Protein AF-A0A7R9QUF7-F1 (afdb_monomer_lite)

Foldseek 3Di:
DKFKKFKQLDPVCPVVLCVVQCVLPNPVQAQFADQWDDDPNIIMGGRGGPVDDDPVSVVVSVVVCVVRVRPDIDMFDADNDADQADVSQVVRVVRGHTDDDHDPCVHCVVVVNNDDPVNVVVVVVVVVVVVD

Radius of gyration: 22.25 Å; chains: 1; bounding box: 54×21×69 Å

Structure (mmCIF, N/CA/C/O backbone):
data_AF-A0A7R9QUF7-F1
#
_entry.id   AF-A0A7R9QUF7-F1
#
loop_
_atom_site.group_PDB
_atom_site.id
_atom_site.type_symbol
_atom_site.label_atom_id
_atom_site.label_alt_id
_atom_site.label_comp_id
_atom_site.label_asym_id
_atom_site.label_entity_id
_atom_site.label_seq_id
_atom_site.pdbx_PDB_ins_code
_atom_site.Cartn_x
_atom_site.Cartn_y
_atom_site.Cartn_z
_atom_site.occupancy
_atom_site.B_iso_or_equiv
_atom_site.auth_seq_id
_atom_site.auth_comp_id
_atom_site.auth_asym_id
_atom_site.auth_atom_id
_atom_site.pdbx_PDB_model_num
ATOM 1 N N . MET A 1 1 ? -3.956 9.126 -5.351 1.00 90.69 1 MET A N 1
ATOM 2 C CA . MET A 1 1 ? -5.365 8.805 -5.034 1.00 90.69 1 MET A CA 1
ATOM 3 C C . MET A 1 1 ? -5.563 8.959 -3.544 1.00 90.69 1 MET A C 1
ATOM 5 O O . MET A 1 1 ? -4.579 8.845 -2.820 1.00 90.69 1 MET A O 1
ATOM 9 N N . GLU A 1 2 ? -6.785 9.212 -3.104 1.00 92.25 2 GLU A N 1
ATOM 10 C CA . GLU A 1 2 ? -7.102 9.398 -1.690 1.00 92.25 2 GLU A CA 1
ATOM 11 C C . GLU A 1 2 ? -7.609 8.099 -1.068 1.00 92.25 2 GLU A C 1
ATOM 13 O O . GLU A 1 2 ? -8.418 7.378 -1.655 1.00 92.25 2 GLU A O 1
ATOM 18 N N . VAL A 1 3 ? -7.109 7.792 0.123 1.00 91.62 3 VAL A N 1
ATOM 19 C CA . VAL A 1 3 ? -7.542 6.655 0.939 1.00 91.62 3 VAL A CA 1
ATOM 20 C C . VAL A 1 3 ? -7.713 7.108 2.377 1.00 91.62 3 VAL A C 1
ATOM 22 O O . VAL A 1 3 ? -7.075 8.066 2.814 1.00 91.62 3 VAL A O 1
ATOM 25 N N . LEU A 1 4 ? -8.547 6.401 3.123 1.00 90.62 4 LEU A N 1
ATOM 26 C CA . LEU A 1 4 ? -8.692 6.616 4.552 1.00 90.62 4 LEU A CA 1
ATOM 27 C C . LEU A 1 4 ? -7.647 5.785 5.293 1.00 90.62 4 LEU A C 1
ATOM 29 O O . LEU A 1 4 ? -7.489 4.587 5.030 1.00 90.62 4 LEU A O 1
ATOM 33 N N . THR A 1 5 ? -6.940 6.418 6.224 1.00 92.56 5 THR A N 1
ATOM 34 C CA . THR A 1 5 ? -5.966 5.768 7.101 1.00 92.56 5 THR A CA 1
ATOM 35 C C . THR A 1 5 ? -6.288 6.027 8.561 1.00 92.56 5 THR A C 1
ATOM 37 O O . THR A 1 5 ? -6.857 7.058 8.909 1.00 92.56 5 THR A O 1
ATOM 40 N N . ALA A 1 6 ? -5.915 5.078 9.409 1.00 92.00 6 ALA A N 1
ATOM 41 C CA . ALA A 1 6 ? -6.074 5.159 10.851 1.00 92.00 6 ALA A CA 1
ATOM 42 C C . ALA A 1 6 ? -4.751 4.870 11.555 1.00 92.00 6 ALA A C 1
ATOM 44 O O . ALA A 1 6 ? -3.943 4.081 11.059 1.00 92.00 6 ALA A O 1
ATOM 45 N N . THR A 1 7 ? -4.550 5.475 12.722 1.00 90.88 7 THR A N 1
ATOM 46 C CA . THR A 1 7 ? -3.382 5.207 13.565 1.00 90.88 7 THR A CA 1
ATOM 47 C C . THR A 1 7 ? -3.651 4.006 14.466 1.00 90.88 7 THR A C 1
ATOM 49 O O . THR A 1 7 ? -4.681 3.936 15.129 1.00 90.88 7 THR A O 1
ATOM 52 N N . ILE A 1 8 ? -2.704 3.074 14.520 1.00 89.25 8 ILE A N 1
ATOM 53 C CA . ILE A 1 8 ? -2.689 1.940 15.439 1.00 89.25 8 ILE A CA 1
ATOM 54 C C . ILE A 1 8 ? -1.722 2.276 16.578 1.00 89.25 8 ILE A C 1
ATOM 56 O O . ILE A 1 8 ? -0.511 2.368 16.366 1.00 89.25 8 ILE A O 1
ATOM 60 N N . ALA A 1 9 ? -2.259 2.448 17.787 1.00 83.62 9 ALA A N 1
ATOM 61 C CA . ALA A 1 9 ? -1.458 2.695 18.988 1.00 83.62 9 ALA A CA 1
ATOM 62 C C . ALA A 1 9 ? -0.779 1.417 19.513 1.00 83.62 9 ALA A C 1
ATOM 64 O O . ALA A 1 9 ? 0.354 1.455 19.987 1.00 83.62 9 ALA A O 1
ATOM 65 N N . ASP A 1 10 ? -1.465 0.277 19.410 1.00 86.19 10 ASP A N 1
ATOM 66 C CA . ASP A 1 10 ? -1.006 -1.005 19.941 1.00 86.19 10 ASP A CA 1
ATOM 67 C C . ASP A 1 10 ? -0.479 -1.920 18.826 1.00 86.19 10 ASP A C 1
ATOM 69 O O . ASP A 1 10 ? -1.238 -2.459 18.014 1.00 86.19 10 ASP A O 1
ATOM 73 N N . LYS A 1 11 ? 0.841 -2.136 18.816 1.00 87.25 11 LYS A N 1
ATOM 74 C CA . LYS A 1 11 ? 1.524 -2.998 17.841 1.00 87.25 11 LYS A CA 1
ATOM 75 C C . LYS A 1 11 ? 0.998 -4.438 17.850 1.00 87.25 11 LYS A C 1
ATOM 77 O O . LYS A 1 11 ? 1.025 -5.095 16.810 1.00 87.25 11 LYS A O 1
ATOM 82 N N . THR A 1 12 ? 0.524 -4.937 18.992 1.00 89.00 12 THR A N 1
ATOM 83 C CA . THR A 1 12 ? 0.050 -6.325 19.117 1.00 89.00 12 THR A CA 1
ATOM 84 C C . THR A 1 12 ? -1.222 -6.574 18.305 1.00 89.00 12 THR A C 1
ATOM 86 O O . THR A 1 12 ? -1.433 -7.680 17.811 1.00 89.00 12 THR A O 1
ATOM 89 N N . LYS A 1 13 ? -2.020 -5.525 18.070 1.00 89.25 13 LYS A N 1
ATOM 90 C CA . LYS A 1 13 ? -3.280 -5.597 17.321 1.00 89.25 13 LYS A CA 1
ATOM 91 C C . LYS A 1 13 ? -3.110 -5.497 15.809 1.00 89.25 13 LYS A C 1
ATOM 93 O O . LYS A 1 13 ? -4.068 -5.751 15.083 1.00 89.25 13 LYS A O 1
ATOM 98 N N . ILE A 1 14 ? -1.917 -5.154 15.310 1.00 91.19 14 ILE A N 1
ATOM 99 C CA . ILE A 1 14 ? -1.686 -4.927 13.873 1.00 91.19 14 ILE A CA 1
ATOM 100 C C . ILE A 1 14 ? -2.130 -6.134 13.047 1.00 91.19 14 ILE A C 1
ATOM 102 O O . ILE A 1 14 ? -2.855 -5.961 12.071 1.00 91.19 14 ILE A O 1
ATOM 106 N N . THR A 1 15 ? -1.730 -7.344 13.440 1.00 93.00 15 THR A N 1
ATOM 107 C CA . THR A 1 15 ? -2.068 -8.569 12.703 1.00 93.00 15 THR A CA 1
ATOM 108 C C . THR A 1 15 ? -3.579 -8.780 12.644 1.00 93.00 15 THR A C 1
ATOM 110 O O . THR A 1 15 ? -4.129 -8.930 11.559 1.00 93.00 15 THR A O 1
ATOM 113 N N . GLN A 1 16 ? -4.267 -8.681 13.787 1.00 92.88 16 GLN A N 1
ATOM 114 C CA . GLN A 1 16 ? -5.725 -8.813 13.865 1.00 92.88 16 GLN A CA 1
ATOM 115 C C . GLN A 1 16 ? -6.442 -7.779 12.984 1.00 92.88 16 GLN A C 1
ATOM 117 O O . GLN A 1 16 ? -7.381 -8.117 12.263 1.00 92.88 16 GLN A O 1
ATOM 122 N N . ILE A 1 17 ? -5.983 -6.524 13.021 1.00 91.81 17 ILE A N 1
ATOM 123 C CA . ILE A 1 17 ? -6.541 -5.430 12.222 1.00 91.81 17 ILE A CA 1
ATOM 124 C C . ILE A 1 17 ? -6.344 -5.694 10.732 1.00 91.81 17 ILE A C 1
ATOM 126 O O . ILE A 1 17 ? -7.289 -5.574 9.955 1.00 91.81 17 ILE A O 1
ATOM 130 N N . VAL A 1 18 ? -5.135 -6.076 10.321 1.00 92.44 18 VAL A N 1
ATOM 131 C CA . VAL A 1 18 ? -4.826 -6.372 8.918 1.00 92.44 18 VAL A CA 1
ATOM 132 C C . VAL A 1 18 ? -5.625 -7.575 8.420 1.00 92.44 18 VAL A C 1
ATOM 134 O O . VAL A 1 18 ? -6.119 -7.525 7.293 1.00 92.44 18 VAL A O 1
ATOM 137 N N . ASP A 1 19 ? -5.805 -8.612 9.235 1.00 92.94 19 ASP A N 1
ATOM 138 C CA . ASP A 1 19 ? -6.570 -9.806 8.872 1.00 92.94 19 ASP A CA 1
ATOM 139 C C . ASP A 1 19 ? -8.055 -9.498 8.673 1.00 92.94 19 ASP A C 1
ATOM 141 O O . ASP A 1 19 ? -8.635 -9.903 7.662 1.00 92.94 19 ASP A O 1
ATOM 145 N N . PHE A 1 20 ? -8.665 -8.749 9.598 1.00 91.19 20 PHE A N 1
ATOM 146 C CA . PHE A 1 20 ? -10.046 -8.282 9.457 1.00 91.19 20 PHE A CA 1
ATOM 147 C C . PHE A 1 20 ? -10.202 -7.453 8.182 1.00 91.19 20 PHE A C 1
ATOM 149 O O . PHE A 1 20 ? -10.980 -7.783 7.289 1.00 91.19 20 PHE A O 1
ATOM 156 N N . LEU A 1 21 ? -9.365 -6.429 8.040 1.00 90.62 21 LEU A N 1
ATOM 157 C CA . LEU A 1 21 ? -9.410 -5.514 6.915 1.00 90.62 21 LEU A CA 1
ATOM 158 C C . LEU A 1 21 ? -9.140 -6.195 5.567 1.00 90.62 21 LEU A C 1
ATOM 160 O O . LEU A 1 21 ? -9.658 -5.750 4.547 1.00 90.62 21 LEU A O 1
ATOM 164 N N . SER A 1 22 ? -8.335 -7.256 5.530 1.00 90.69 22 SER A N 1
ATOM 165 C CA . SER A 1 22 ? -8.069 -8.013 4.301 1.00 90.69 22 SER A CA 1
ATOM 166 C C . SER A 1 22 ? -9.248 -8.894 3.889 1.00 90.69 22 SER A C 1
ATOM 168 O O . SER A 1 22 ? -9.428 -9.127 2.696 1.00 90.69 22 SER A O 1
ATOM 170 N N . LYS A 1 23 ? -10.064 -9.348 4.849 1.00 89.38 23 LYS A N 1
ATOM 171 C CA . LYS A 1 23 ? -11.300 -10.101 4.589 1.00 89.38 23 LYS A CA 1
ATOM 172 C C . LYS A 1 23 ? -12.437 -9.173 4.167 1.00 89.38 23 LYS A C 1
ATOM 174 O O . LYS A 1 23 ? -13.087 -9.438 3.161 1.00 89.38 23 LYS A O 1
ATOM 179 N N . THR A 1 24 ? -12.628 -8.075 4.895 1.00 87.38 24 THR A N 1
ATOM 180 C CA . THR A 1 24 ? -13.742 -7.141 4.686 1.00 87.38 24 THR A CA 1
ATOM 181 C C . THR A 1 24 ? -13.485 -6.204 3.501 1.00 87.38 24 THR A C 1
ATOM 183 O O . THR A 1 24 ? -14.379 -5.950 2.698 1.00 87.38 24 THR A O 1
ATOM 186 N N . ILE A 1 25 ? -12.248 -5.706 3.341 1.00 86.38 25 ILE A N 1
ATOM 187 C CA . ILE A 1 25 ? -11.878 -4.701 2.322 1.00 86.38 25 ILE A CA 1
ATOM 188 C C . ILE A 1 25 ? -10.527 -5.058 1.688 1.00 86.38 25 ILE A C 1
ATOM 190 O O . ILE A 1 25 ? -9.494 -4.436 1.978 1.00 86.38 25 ILE A O 1
ATOM 194 N N . PRO A 1 26 ? -10.496 -6.079 0.818 1.00 88.12 26 PRO A N 1
ATOM 195 C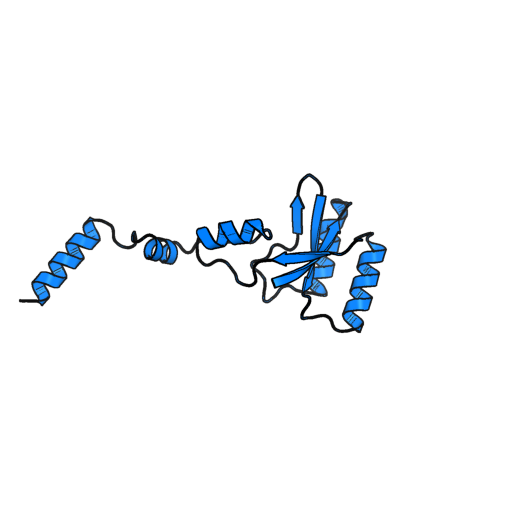 CA . PRO A 1 26 ? -9.269 -6.494 0.162 1.00 88.12 26 PRO A CA 1
ATOM 196 C C . PRO A 1 26 ? -8.792 -5.439 -0.846 1.00 88.12 26 PRO A C 1
ATOM 198 O O . PRO A 1 26 ? -9.547 -4.960 -1.694 1.00 88.12 26 PRO A O 1
ATOM 201 N N . LEU A 1 27 ? -7.492 -5.138 -0.824 1.00 87.06 27 LEU A N 1
ATOM 202 C CA . LEU A 1 27 ? -6.834 -4.220 -1.763 1.00 87.06 27 LEU A CA 1
ATOM 203 C C . LEU A 1 27 ? -6.489 -4.910 -3.099 1.00 87.06 27 LEU A C 1
ATOM 205 O O . LEU A 1 27 ? -5.357 -4.819 -3.563 1.00 87.06 27 LEU A O 1
ATOM 209 N N . LYS A 1 28 ? -7.442 -5.627 -3.718 1.00 83.94 28 LYS A N 1
ATOM 210 C CA . LYS A 1 28 ? -7.182 -6.463 -4.914 1.00 83.94 28 LYS A CA 1
ATOM 211 C C . LYS A 1 28 ? -6.535 -5.679 -6.061 1.00 83.94 28 LYS A C 1
ATOM 213 O O . LYS A 1 28 ? -5.531 -6.120 -6.608 1.00 83.94 28 LYS A O 1
ATOM 218 N N . ASP A 1 29 ? -7.068 -4.496 -6.353 1.00 86.50 29 ASP A N 1
ATOM 219 C CA . ASP A 1 29 ? -6.583 -3.629 -7.438 1.00 86.50 29 ASP A CA 1
ATOM 220 C C . ASP A 1 29 ? -5.330 -2.818 -7.046 1.00 86.50 29 ASP A C 1
ATOM 222 O O . ASP A 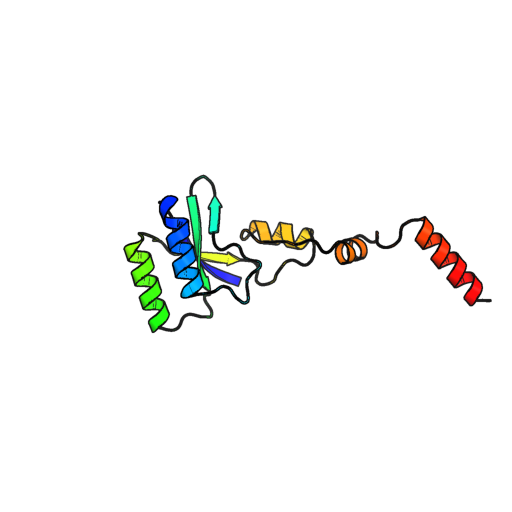1 29 ? -4.749 -2.126 -7.877 1.00 86.50 29 ASP A O 1
ATOM 226 N N . PHE A 1 30 ? -4.913 -2.887 -5.776 1.00 90.25 30 PHE A N 1
ATOM 227 C CA . PHE A 1 30 ? -3.843 -2.074 -5.188 1.00 90.25 30 PHE A CA 1
ATOM 228 C C . PHE A 1 30 ? -2.856 -2.933 -4.386 1.00 90.25 30 PHE A C 1
ATOM 230 O O . PHE A 1 30 ? -2.388 -2.535 -3.320 1.00 90.25 30 PHE A O 1
ATOM 237 N N . ASN A 1 31 ? -2.542 -4.126 -4.893 1.00 89.50 31 ASN A N 1
ATOM 238 C CA . ASN A 1 31 ? -1.633 -5.085 -4.256 1.00 89.50 31 ASN A CA 1
ATOM 239 C C . ASN A 1 31 ? -0.189 -4.566 -4.094 1.00 89.50 31 ASN A C 1
ATOM 241 O O . ASN A 1 31 ? 0.573 -5.093 -3.284 1.00 89.50 31 ASN A O 1
ATOM 245 N N . HIS A 1 32 ? 0.189 -3.525 -4.841 1.00 92.56 32 HIS A N 1
ATOM 246 C CA . HIS A 1 32 ? 1.458 -2.824 -4.675 1.00 92.56 32 HIS A CA 1
ATOM 247 C C . HIS A 1 32 ? 1.492 -1.978 -3.405 1.00 92.56 32 HIS A C 1
ATOM 249 O O . HIS A 1 32 ? 2.579 -1.683 -2.925 1.00 92.56 32 HIS A O 1
ATOM 255 N N . LEU A 1 33 ? 0.353 -1.568 -2.843 1.00 94.25 33 LEU A N 1
ATOM 256 C CA . LEU A 1 33 ? 0.324 -0.814 -1.592 1.00 94.25 33 LEU A CA 1
ATOM 257 C C . LEU A 1 33 ? 0.536 -1.759 -0.410 1.00 94.25 33 LEU A C 1
ATOM 259 O O . LEU A 1 33 ? -0.166 -2.760 -0.258 1.00 94.25 33 LEU A O 1
ATOM 263 N N . LYS A 1 34 ? 1.454 -1.413 0.496 1.00 94.00 34 LYS A N 1
ATOM 264 C CA . LYS A 1 34 ? 1.502 -2.086 1.799 1.00 94.00 34 LYS A CA 1
ATOM 265 C C . LYS A 1 34 ? 0.318 -1.618 2.638 1.00 94.00 34 LYS A C 1
ATOM 267 O O . LYS A 1 34 ? -0.003 -0.434 2.651 1.00 94.00 34 LYS A O 1
ATOM 272 N N . ARG A 1 35 ? -0.318 -2.528 3.379 1.00 94.31 35 ARG A N 1
ATOM 273 C CA . ARG A 1 35 ? -1.483 -2.180 4.212 1.00 94.31 35 ARG A CA 1
ATOM 274 C C . ARG A 1 35 ? -1.119 -1.249 5.371 1.00 94.31 35 ARG A C 1
ATOM 276 O O . ARG A 1 35 ? -1.918 -0.388 5.726 1.00 94.31 35 ARG A O 1
ATOM 283 N N . VAL A 1 36 ? 0.078 -1.429 5.931 1.00 94.38 36 VAL A N 1
ATOM 284 C CA . VAL A 1 36 ? 0.569 -0.729 7.123 1.00 94.38 36 VAL A CA 1
ATOM 285 C C . VAL A 1 36 ? 1.826 0.069 6.790 1.00 94.38 36 VAL A C 1
ATOM 287 O O . VAL A 1 36 ? 2.725 -0.416 6.098 1.00 94.38 36 VAL A O 1
ATOM 290 N N . LYS A 1 37 ? 1.898 1.281 7.330 1.00 93.94 37 LYS A N 1
ATOM 291 C CA . LYS A 1 37 ? 3.061 2.162 7.338 1.00 93.94 37 LYS A CA 1
ATOM 292 C C . LYS A 1 37 ? 3.570 2.289 8.768 1.00 93.94 37 LYS A C 1
ATOM 294 O O . LYS A 1 37 ? 2.794 2.535 9.679 1.00 93.94 37 LYS A O 1
ATOM 299 N N . SER A 1 38 ? 4.875 2.136 8.951 1.00 91.12 38 SER A N 1
ATOM 300 C CA . SER A 1 38 ? 5.549 2.396 10.224 1.00 91.12 38 SER A CA 1
ATOM 301 C C . SER A 1 38 ? 6.251 3.746 10.133 1.00 91.12 38 SER A C 1
ATOM 303 O O . SER A 1 38 ? 6.997 3.971 9.179 1.00 91.12 38 SER A O 1
ATOM 305 N N . LYS A 1 39 ? 6.029 4.633 11.104 1.00 83.25 39 LYS A N 1
ATOM 306 C CA . LYS A 1 39 ? 6.711 5.927 11.207 1.00 83.25 39 LYS A CA 1
ATOM 307 C C . LYS A 1 39 ? 6.937 6.276 12.676 1.00 83.25 39 LYS A C 1
ATOM 309 O O . LYS A 1 39 ? 5.967 6.398 13.410 1.00 83.25 39 LYS A O 1
ATOM 314 N N . ASP A 1 40 ? 8.191 6.453 13.091 1.00 80.12 40 ASP A N 1
ATOM 315 C CA . ASP A 1 40 ? 8.562 6.984 14.415 1.00 80.12 40 ASP A CA 1
ATOM 316 C C . ASP A 1 40 ? 7.797 6.324 15.587 1.00 80.12 40 ASP A C 1
ATOM 318 O O . ASP A 1 40 ? 7.153 6.995 16.385 1.00 80.12 40 ASP A O 1
ATOM 322 N N . ASN A 1 41 ? 7.810 4.984 15.652 1.00 80.19 41 ASN A N 1
ATOM 323 C CA . ASN A 1 41 ? 7.059 4.147 16.611 1.00 80.19 41 ASN A CA 1
ATOM 324 C C . ASN A 1 41 ? 5.521 4.201 16.534 1.00 80.19 41 ASN A C 1
ATOM 326 O O . ASN A 1 41 ? 4.853 3.524 17.313 1.00 80.19 41 ASN A O 1
ATOM 330 N N . SER A 1 42 ? 4.952 4.926 15.575 1.00 85.56 42 SER A N 1
ATOM 331 C CA . SER A 1 42 ? 3.529 4.869 15.238 1.00 85.56 42 SER A CA 1
ATOM 332 C C . SER A 1 42 ? 3.287 3.993 14.010 1.00 85.56 42 SER A C 1
ATOM 334 O O . SER A 1 42 ? 4.133 3.881 13.114 1.00 85.56 42 SER A O 1
ATOM 336 N N . PHE A 1 43 ? 2.115 3.367 13.964 1.00 91.31 43 PHE A N 1
ATOM 337 C CA . PHE A 1 43 ? 1.678 2.574 12.825 1.00 91.31 43 PHE A CA 1
ATOM 338 C C . PHE A 1 43 ? 0.427 3.202 12.231 1.00 91.31 43 PHE A C 1
ATOM 340 O O . PHE A 1 43 ? -0.498 3.548 12.953 1.00 91.31 43 PHE A O 1
ATOM 347 N N . GLU A 1 44 ? 0.387 3.334 10.914 1.00 92.81 44 GLU A N 1
ATOM 348 C CA . GLU A 1 44 ? -0.785 3.794 10.179 1.00 92.81 44 GLU A CA 1
ATOM 349 C C . GLU A 1 44 ? -1.257 2.674 9.260 1.00 92.81 44 GLU A C 1
ATOM 351 O O . GLU A 1 44 ? -0.445 2.012 8.614 1.00 92.81 44 GLU A O 1
ATOM 356 N N . VAL A 1 45 ? -2.563 2.456 9.172 1.00 93.44 45 VAL A N 1
ATOM 357 C CA . VAL A 1 45 ? -3.156 1.398 8.350 1.00 93.44 45 VAL A CA 1
ATOM 358 C C . VAL A 1 45 ? -4.166 1.977 7.377 1.00 93.44 45 VAL A C 1
ATOM 360 O O . VAL A 1 45 ? -4.949 2.849 7.740 1.00 93.44 45 VAL A O 1
ATOM 363 N N . ILE A 1 46 ? -4.165 1.489 6.136 1.00 93.31 46 ILE A N 1
ATOM 364 C CA . ILE A 1 46 ? -5.213 1.814 5.162 1.00 93.31 46 ILE A CA 1
ATOM 365 C C . ILE A 1 46 ? -6.492 1.093 5.583 1.00 93.31 46 ILE A C 1
ATOM 367 O O . ILE A 1 46 ? -6.539 -0.138 5.576 1.00 93.31 46 ILE A O 1
ATOM 371 N N . VAL A 1 47 ? -7.543 1.836 5.912 1.00 89.94 47 VAL A N 1
ATOM 372 C CA . VAL A 1 47 ? -8.822 1.253 6.345 1.00 89.94 47 VAL A CA 1
ATOM 373 C C . VAL A 1 47 ? -9.763 1.078 5.163 1.00 89.94 47 VAL A C 1
ATOM 375 O O . VAL A 1 47 ? -10.317 -0.002 4.989 1.00 89.94 47 VAL A O 1
ATOM 378 N N . CYS A 1 48 ? -9.856 2.080 4.287 1.00 84.94 48 CYS A N 1
ATOM 379 C CA . CYS A 1 48 ? -10.749 2.042 3.137 1.00 84.94 48 CYS A CA 1
ATOM 380 C C . CYS A 1 48 ? -10.241 2.901 1.972 1.00 84.94 48 CYS A C 1
ATOM 382 O O . CYS A 1 48 ? -9.466 3.842 2.154 1.00 84.94 48 CYS A O 1
ATOM 384 N N . LEU A 1 49 ? -10.704 2.576 0.768 1.00 80.62 49 LEU A N 1
ATOM 385 C CA . LEU A 1 49 ? -10.553 3.404 -0.424 1.00 80.62 49 LEU A CA 1
ATOM 386 C C . LEU A 1 49 ? -11.777 4.318 -0.512 1.00 80.62 49 LEU A C 1
ATOM 388 O O . LEU A 1 49 ? -12.897 3.825 -0.386 1.00 80.62 49 LEU A O 1
ATOM 392 N N . ASN A 1 50 ? -11.579 5.615 -0.757 1.00 71.56 50 ASN A N 1
ATOM 393 C CA . ASN A 1 50 ? -12.684 6.584 -0.750 1.00 71.56 50 ASN A CA 1
ATOM 394 C C . ASN A 1 50 ? -13.793 6.213 -1.764 1.00 71.56 50 ASN A C 1
ATOM 396 O O . ASN A 1 50 ? -14.975 6.415 -1.513 1.00 71.56 50 ASN A O 1
ATOM 400 N N . ASP A 1 51 ? -13.409 5.559 -2.863 1.00 65.25 51 ASP A N 1
ATOM 401 C CA . ASP A 1 51 ? -14.288 5.229 -3.989 1.00 65.25 51 ASP A CA 1
ATOM 402 C C . ASP A 1 51 ? -15.160 3.965 -3.787 1.00 65.25 51 ASP A C 1
ATOM 404 O O . ASP A 1 51 ? -15.963 3.642 -4.660 1.00 65.25 51 ASP A O 1
ATOM 408 N N . LYS A 1 52 ? -14.998 3.203 -2.688 1.00 65.50 52 LYS A N 1
ATOM 409 C CA . LYS A 1 52 ? -15.672 1.893 -2.483 1.00 65.50 52 LYS A CA 1
ATOM 410 C C . LYS A 1 52 ? -16.572 1.819 -1.237 1.00 65.50 52 LYS A C 1
ATOM 412 O O . LYS A 1 52 ? -16.889 0.725 -0.770 1.00 65.50 52 LYS A O 1
ATOM 417 N N . LEU A 1 53 ? -16.975 2.957 -0.675 1.00 65.75 53 LEU A N 1
ATOM 418 C CA . LEU A 1 53 ? -17.798 2.991 0.535 1.00 65.75 53 LEU A CA 1
ATOM 419 C C . LEU A 1 53 ? -19.292 2.833 0.226 1.00 65.75 53 LEU A C 1
ATOM 421 O O . LEU A 1 53 ? -19.983 3.782 -0.138 1.00 65.75 53 LEU A O 1
ATOM 425 N N . ASN A 1 54 ? -19.806 1.628 0.456 1.00 74.06 54 ASN A N 1
ATOM 426 C CA . ASN A 1 54 ? -21.242 1.374 0.554 1.00 74.06 54 ASN A CA 1
ATOM 427 C C . ASN A 1 54 ? -21.685 1.658 2.003 1.00 74.06 54 ASN A C 1
ATOM 429 O O . ASN A 1 54 ? -20.950 1.318 2.929 1.00 74.06 54 ASN A O 1
ATOM 433 N N . LYS A 1 55 ? -22.893 2.202 2.224 1.00 75.06 55 LYS A N 1
ATOM 434 C CA . LYS A 1 55 ? -23.421 2.502 3.577 1.00 75.06 55 LYS A CA 1
ATOM 435 C C . LYS A 1 55 ? -23.248 1.373 4.620 1.00 75.06 55 LYS A C 1
ATOM 437 O O . LYS A 1 55 ? -22.695 1.671 5.672 1.00 75.06 55 LYS A O 1
ATOM 442 N N . PRO A 1 56 ? -23.622 0.104 4.355 1.00 79.19 56 PRO A N 1
ATOM 443 C CA . PRO A 1 56 ? -23.490 -0.958 5.362 1.00 79.19 56 PRO A CA 1
ATOM 444 C C . PRO A 1 56 ? -22.030 -1.291 5.704 1.00 79.19 56 PRO A C 1
ATOM 446 O O . PRO A 1 56 ? -21.704 -1.571 6.850 1.00 79.19 56 PRO A O 1
ATOM 449 N N . LEU A 1 57 ? -21.130 -1.210 4.720 1.00 79.19 57 LEU A N 1
ATOM 450 C CA . LEU A 1 57 ? -19.703 -1.448 4.937 1.00 79.19 57 LEU A CA 1
ATOM 451 C C . LEU A 1 57 ? -19.085 -0.327 5.782 1.00 79.19 57 LEU A C 1
ATOM 453 O O . LEU A 1 57 ? -18.202 -0.573 6.593 1.00 79.19 57 LEU A O 1
ATOM 457 N N . LEU A 1 58 ? -19.549 0.911 5.595 1.00 78.81 58 LEU A N 1
ATOM 458 C CA . LEU A 1 58 ? -19.087 2.058 6.368 1.00 78.81 58 LEU A CA 1
ATOM 459 C C . LEU A 1 58 ? -19.422 1.913 7.860 1.00 78.81 58 LEU A C 1
ATOM 461 O O . LEU A 1 58 ? -18.583 2.245 8.693 1.00 78.81 58 LEU A O 1
ATOM 465 N N . GLU A 1 59 ? -20.608 1.402 8.19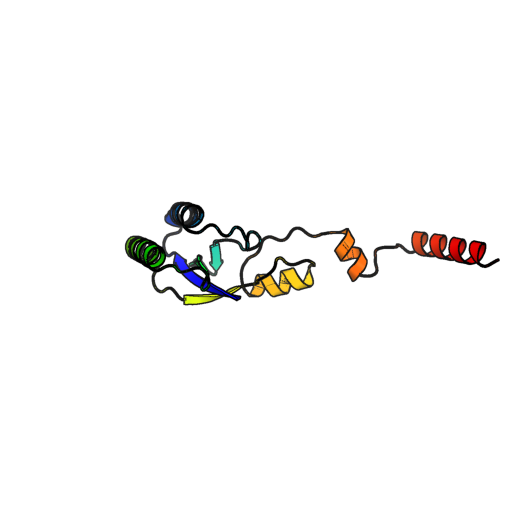1 1.00 82.50 59 GLU A N 1
ATOM 466 C CA . GLU A 1 59 ? -21.010 1.119 9.576 1.00 82.50 59 GLU A CA 1
ATOM 467 C C . GLU A 1 59 ? -20.119 0.038 10.202 1.00 82.50 59 GLU A C 1
ATOM 469 O O . GLU A 1 59 ? -19.514 0.285 11.241 1.00 82.50 59 GLU A O 1
ATOM 474 N N . GLU A 1 60 ? -19.917 -1.090 9.512 1.00 84.12 60 GLU A N 1
ATOM 475 C CA . GLU A 1 60 ? -19.045 -2.177 9.988 1.00 84.12 60 GLU A CA 1
ATOM 476 C C . GLU A 1 60 ? -17.598 -1.704 10.223 1.00 84.12 60 GLU A C 1
ATOM 478 O O . GLU A 1 60 ? -16.967 -2.050 11.226 1.00 84.12 60 GLU A O 1
ATOM 483 N N . ILE A 1 61 ? -17.068 -0.868 9.321 1.00 82.62 61 ILE A N 1
ATOM 484 C CA . ILE A 1 61 ? -15.748 -0.252 9.496 1.00 82.62 61 ILE A CA 1
ATOM 485 C C . ILE A 1 61 ? -15.748 0.651 10.728 1.00 82.62 61 ILE A C 1
ATOM 487 O O . ILE A 1 61 ? -14.840 0.543 11.546 1.00 82.62 61 ILE A O 1
ATOM 491 N N . ASN A 1 62 ? -16.723 1.549 10.872 1.00 84.06 62 ASN A N 1
ATOM 492 C CA . ASN A 1 62 ? -16.765 2.498 11.985 1.00 84.06 62 ASN A CA 1
ATOM 493 C C . ASN A 1 62 ? -16.876 1.794 13.342 1.00 84.06 62 ASN A C 1
ATOM 495 O O . ASN A 1 62 ? -16.187 2.187 14.290 1.00 84.06 62 ASN A O 1
ATOM 499 N N . ASP A 1 63 ? -17.667 0.726 13.422 1.00 85.94 63 ASP A N 1
ATOM 500 C CA . ASP A 1 63 ? -17.778 -0.108 14.616 1.00 85.94 63 ASP A CA 1
ATOM 501 C C . ASP A 1 63 ? -16.432 -0.761 14.946 1.00 85.94 63 ASP A C 1
ATOM 503 O O . ASP A 1 63 ? -15.941 -0.655 16.073 1.00 85.94 63 ASP A O 1
ATOM 507 N N . PHE A 1 64 ? -15.774 -1.359 13.948 1.00 86.81 64 PHE A N 1
ATOM 508 C CA . PHE A 1 64 ? -14.457 -1.968 14.120 1.00 86.81 64 PHE A CA 1
ATOM 509 C C . PHE A 1 64 ? -13.390 -0.951 14.554 1.00 86.81 64 PHE A C 1
ATOM 511 O O . PHE A 1 64 ? -12.572 -1.235 15.436 1.00 86.81 64 PHE A O 1
ATOM 518 N N . LEU A 1 65 ? -13.387 0.243 13.953 1.00 84.62 65 LEU A N 1
ATOM 519 C CA . LEU A 1 65 ? -12.456 1.318 14.297 1.00 84.62 65 LEU A CA 1
ATOM 520 C C . LEU A 1 65 ? -12.655 1.791 15.737 1.00 84.62 65 LEU A C 1
ATOM 522 O O . LEU A 1 65 ? -11.672 1.986 16.452 1.00 84.62 65 LEU A O 1
ATOM 526 N N . SER A 1 66 ? -13.911 1.925 16.165 1.00 85.69 66 SER A N 1
ATOM 527 C CA . SER A 1 66 ? -14.268 2.336 17.524 1.00 85.69 66 SER A CA 1
ATOM 528 C C . SER A 1 66 ? -13.843 1.284 18.550 1.00 85.69 66 SER A C 1
ATOM 530 O O . SER A 1 66 ? -13.199 1.617 19.540 1.00 85.69 66 SER A O 1
ATOM 532 N N . GLN A 1 67 ? -14.097 0.000 18.277 1.00 86.50 67 GLN A N 1
ATOM 533 C CA . GLN A 1 67 ? -13.686 -1.111 19.148 1.00 86.50 67 GLN A CA 1
ATOM 534 C C . GLN A 1 67 ? -12.162 -1.218 19.311 1.00 86.50 67 GLN A C 1
ATOM 536 O O . GLN A 1 67 ? -11.668 -1.647 20.355 1.00 86.50 67 GLN A O 1
ATOM 541 N N . ASN A 1 68 ? -11.402 -0.835 18.283 1.00 83.94 68 ASN A N 1
ATOM 542 C CA . ASN A 1 68 ? -9.943 -0.926 18.281 1.00 83.94 68 ASN A CA 1
ATOM 543 C C . ASN A 1 68 ? -9.235 0.396 18.617 1.00 83.94 68 ASN A C 1
ATOM 545 O O . ASN A 1 68 ? -8.005 0.433 18.570 1.00 83.94 68 ASN A O 1
ATOM 549 N N . ASN A 1 69 ? -9.972 1.451 18.988 1.00 82.56 69 ASN A N 1
ATOM 550 C CA . ASN A 1 69 ? -9.439 2.796 19.245 1.00 82.56 69 ASN A CA 1
ATOM 551 C C . ASN A 1 69 ? -8.581 3.334 18.083 1.00 82.56 69 ASN A C 1
ATOM 553 O O . ASN A 1 69 ? -7.537 3.948 18.293 1.00 82.56 69 ASN A O 1
ATOM 557 N N . LEU A 1 70 ? -9.016 3.096 16.844 1.00 80.38 70 LEU A N 1
ATOM 558 C CA . LEU A 1 70 ? -8.304 3.476 15.617 1.00 80.38 70 LEU A CA 1
ATOM 559 C C . LEU A 1 70 ? -8.678 4.885 15.127 1.00 80.38 70 LEU A C 1
ATOM 561 O O . LEU A 1 70 ? -8.723 5.156 13.928 1.00 80.38 70 LEU A O 1
ATOM 565 N N . LEU A 1 71 ? -8.968 5.793 16.056 1.00 72.69 71 LEU A N 1
ATOM 566 C CA . LEU A 1 71 ? -9.357 7.171 15.771 1.00 72.69 71 LEU A CA 1
ATOM 567 C C . LEU A 1 71 ? -8.216 8.136 16.137 1.00 72.69 71 LEU A C 1
ATOM 569 O O . LEU A 1 71 ? -7.519 7.905 17.126 1.00 72.69 71 LEU A O 1
ATOM 573 N N . PRO A 1 72 ? -8.029 9.236 15.385 1.00 72.00 72 PRO A N 1
ATOM 574 C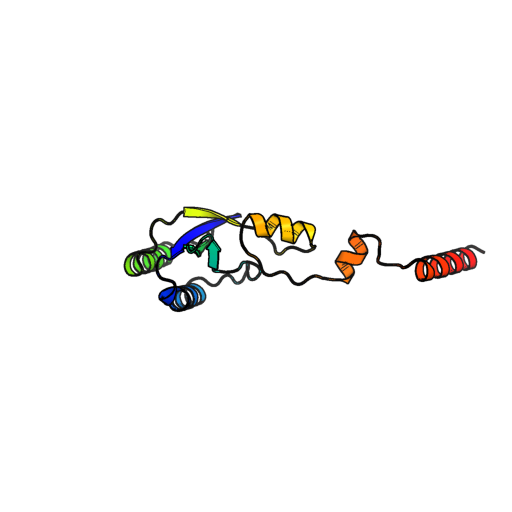 CA . PRO A 1 72 ? -8.843 9.687 14.253 1.00 72.00 72 PRO A CA 1
ATOM 575 C C . PRO A 1 72 ? -8.466 9.022 12.916 1.00 72.00 72 PRO A C 1
ATOM 577 O O . PRO A 1 72 ? -7.295 8.757 12.641 1.00 72.00 72 PRO A O 1
ATOM 580 N N . VAL A 1 73 ? -9.469 8.817 12.054 1.00 86.00 73 VAL A N 1
ATOM 581 C CA . VAL A 1 73 ? -9.260 8.481 10.637 1.00 86.00 73 VAL A CA 1
ATOM 582 C C . VAL A 1 73 ? -8.935 9.759 9.870 1.00 86.00 73 VAL A C 1
ATOM 584 O O . VAL A 1 73 ? -9.575 10.789 10.077 1.00 86.00 73 VAL A O 1
ATOM 587 N N . LYS A 1 74 ? -7.970 9.696 8.954 1.00 89.81 74 LYS A N 1
ATOM 588 C CA . LYS A 1 74 ? -7.606 10.815 8.079 1.00 89.81 74 LYS A CA 1
ATOM 589 C C . LYS A 1 74 ? -7.539 10.394 6.620 1.00 89.81 74 LYS A C 1
ATOM 591 O O . LYS A 1 74 ? -7.241 9.245 6.296 1.00 89.81 74 LYS A O 1
ATOM 596 N N . THR A 1 75 ? -7.718 11.361 5.732 1.00 91.25 75 THR A N 1
ATOM 597 C CA . THR A 1 75 ? -7.459 11.177 4.304 1.00 91.25 75 THR A CA 1
ATOM 598 C C . THR A 1 75 ? -5.956 11.235 4.039 1.00 91.25 75 THR A C 1
ATOM 600 O O . THR A 1 75 ? -5.258 12.131 4.507 1.00 91.25 75 THR A O 1
ATOM 603 N N . THR A 1 76 ? -5.433 10.258 3.304 1.00 92.88 76 THR A N 1
ATOM 604 C CA . THR A 1 76 ? -4.019 10.152 2.923 1.00 92.88 76 THR A CA 1
ATOM 605 C C . THR A 1 76 ? -3.894 9.933 1.423 1.00 92.88 76 THR A C 1
ATOM 607 O O . THR A 1 76 ? -4.670 9.191 0.823 1.00 92.88 76 THR A O 1
ATOM 610 N N . ILE A 1 77 ? -2.892 10.562 0.808 1.00 94.25 77 ILE A N 1
ATOM 611 C CA . ILE A 1 77 ? -2.594 10.385 -0.613 1.00 94.25 77 ILE A CA 1
ATOM 612 C C . ILE A 1 77 ? -1.650 9.195 -0.790 1.00 94.25 77 ILE A C 1
ATOM 614 O O . ILE A 1 77 ? -0.588 9.137 -0.175 1.00 94.25 77 ILE A O 1
ATOM 618 N N . VAL A 1 78 ? -2.018 8.269 -1.675 1.00 94.62 78 VAL A N 1
ATOM 619 C CA . VAL A 1 78 ? -1.206 7.101 -2.051 1.00 94.62 78 VAL A CA 1
ATOM 620 C C . VAL A 1 78 ? -1.051 6.989 -3.569 1.00 94.62 78 VAL A C 1
ATOM 622 O O . VAL A 1 78 ? -1.806 7.592 -4.347 1.00 94.62 78 VAL A O 1
ATOM 625 N N . ALA A 1 79 ? -0.066 6.205 -4.006 1.00 94.25 79 ALA A N 1
ATOM 626 C CA . ALA A 1 79 ? 0.171 5.930 -5.418 1.00 94.25 79 ALA A CA 1
ATOM 627 C C . ALA A 1 79 ? -0.949 5.058 -6.006 1.00 94.25 79 ALA A C 1
ATOM 629 O O . ALA A 1 79 ? -1.185 3.940 -5.552 1.00 94.25 79 ALA A O 1
ATOM 630 N N . LYS A 1 80 ? -1.622 5.567 -7.045 1.00 92.19 80 LYS A N 1
ATOM 631 C CA . LYS A 1 80 ? -2.738 4.863 -7.698 1.00 92.19 80 LYS A CA 1
ATOM 632 C C . LYS A 1 80 ? -2.282 3.597 -8.426 1.00 92.19 80 LYS A C 1
ATOM 634 O O . LYS A 1 80 ? -2.965 2.586 -8.371 1.00 92.19 80 LYS A O 1
ATOM 639 N N . ASN A 1 81 ? -1.130 3.663 -9.088 1.00 91.56 81 ASN A N 1
ATOM 640 C CA . ASN A 1 81 ? -0.603 2.585 -9.917 1.00 91.56 81 ASN A CA 1
ATOM 641 C C . ASN A 1 81 ? 0.695 2.039 -9.320 1.00 91.56 81 ASN A C 1
ATOM 643 O O . ASN A 1 81 ? 1.457 2.791 -8.707 1.00 91.56 81 ASN A O 1
ATOM 647 N N . ALA A 1 82 ? 0.967 0.758 -9.565 1.00 92.00 82 ALA A N 1
ATOM 648 C CA . ALA A 1 82 ? 2.250 0.155 -9.239 1.00 92.00 82 ALA A CA 1
ATOM 649 C C . ALA A 1 82 ? 3.391 0.833 -10.031 1.00 92.00 82 ALA A C 1
ATOM 651 O O . ALA A 1 82 ? 3.224 1.117 -11.225 1.00 92.00 82 ALA A O 1
ATOM 652 N N . PRO A 1 83 ? 4.548 1.096 -9.399 1.00 92.81 83 PRO A N 1
ATOM 653 C CA . PRO A 1 83 ? 5.694 1.688 -10.078 1.00 92.81 83 PRO A CA 1
ATOM 654 C C . PRO A 1 83 ? 6.278 0.716 -11.109 1.00 92.81 83 PRO A C 1
ATOM 656 O O . PRO A 1 83 ? 6.422 -0.477 -10.846 1.00 92.81 83 PRO A O 1
ATOM 659 N N . LYS A 1 84 ? 6.640 1.238 -12.284 1.00 90.12 84 LYS A N 1
ATOM 660 C CA . LYS A 1 84 ? 7.256 0.470 -13.382 1.00 90.12 84 LYS A CA 1
ATOM 661 C C . LYS A 1 84 ? 8.775 0.604 -13.438 1.00 90.12 84 LYS A C 1
ATOM 663 O O . LYS A 1 84 ? 9.418 -0.171 -14.139 1.00 90.12 84 LYS A O 1
ATOM 668 N N . ASN A 1 85 ? 9.319 1.602 -12.751 1.00 89.75 85 ASN A N 1
ATOM 669 C CA . ASN A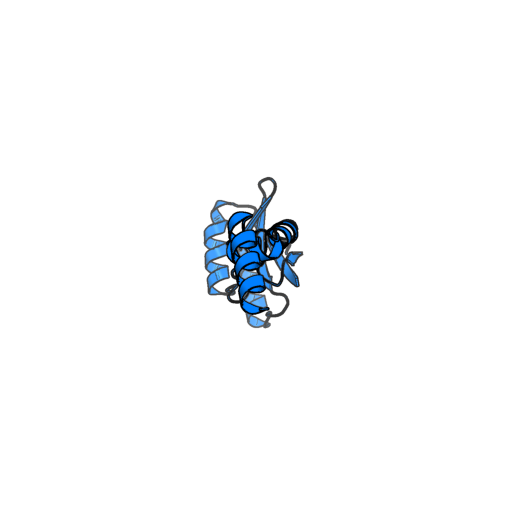 1 85 ? 10.748 1.861 -12.669 1.00 89.75 85 ASN A CA 1
ATOM 670 C C . ASN A 1 85 ? 11.136 2.409 -11.288 1.00 89.75 85 ASN A C 1
ATOM 672 O O . ASN A 1 85 ? 10.278 2.772 -10.476 1.00 89.75 85 ASN A O 1
ATOM 676 N N . GLN A 1 86 ? 12.440 2.483 -11.049 1.00 90.19 86 GLN A N 1
ATOM 677 C CA . GLN A 1 86 ? 13.051 2.890 -9.793 1.00 90.19 86 GLN A CA 1
ATOM 678 C C . GLN A 1 86 ? 12.660 4.318 -9.392 1.00 90.19 86 GLN A C 1
ATOM 680 O O . GLN A 1 86 ? 12.283 4.554 -8.247 1.00 90.19 86 GLN A O 1
ATOM 685 N N . ILE A 1 87 ? 12.648 5.255 -10.342 1.00 90.81 87 ILE A N 1
ATOM 686 C CA . ILE A 1 87 ? 12.264 6.653 -10.087 1.00 90.81 87 ILE A CA 1
ATOM 687 C C . ILE A 1 87 ? 10.805 6.726 -9.611 1.00 90.81 87 ILE A C 1
ATOM 689 O O . ILE A 1 87 ? 10.486 7.389 -8.625 1.00 90.81 87 ILE A O 1
ATOM 693 N N . GLN A 1 88 ? 9.899 6.004 -10.275 1.00 92.94 88 GLN A N 1
ATOM 694 C CA . GLN A 1 88 ? 8.495 5.928 -9.874 1.00 92.94 88 GLN A CA 1
ATOM 695 C C . GLN A 1 88 ? 8.333 5.280 -8.500 1.00 92.94 88 GLN A C 1
ATOM 697 O O . GLN A 1 88 ? 7.485 5.724 -7.723 1.00 92.94 88 GLN A O 1
ATOM 702 N N . TYR A 1 89 ? 9.128 4.254 -8.190 1.00 94.06 89 TYR A N 1
ATOM 703 C CA . TYR A 1 89 ? 9.130 3.618 -6.876 1.00 94.06 89 TYR A CA 1
ATOM 704 C C . TYR A 1 89 ? 9.544 4.600 -5.778 1.00 94.06 89 TYR A C 1
ATOM 706 O O . TYR A 1 89 ? 8.851 4.716 -4.765 1.00 94.06 89 TYR A O 1
ATOM 714 N N . GLU A 1 90 ? 10.617 5.357 -5.993 1.00 93.88 90 GLU A N 1
ATOM 715 C CA . GLU A 1 90 ? 11.115 6.354 -5.043 1.00 93.88 90 GLU A CA 1
ATOM 716 C C . GLU A 1 90 ? 10.099 7.469 -4.798 1.00 93.88 90 GLU A C 1
ATOM 718 O O . GLU A 1 90 ? 9.836 7.832 -3.651 1.00 93.88 90 GLU A O 1
ATOM 723 N N . LEU A 1 91 ? 9.477 7.988 -5.860 1.00 94.44 91 LEU A N 1
ATOM 724 C CA . LEU A 1 91 ? 8.434 9.007 -5.744 1.00 94.44 91 LEU A CA 1
ATOM 725 C C . LEU A 1 91 ? 7.193 8.476 -5.020 1.00 94.44 91 LEU A C 1
ATOM 727 O O . LEU A 1 91 ? 6.629 9.158 -4.167 1.00 94.44 91 LEU A O 1
ATOM 731 N N . SER A 1 92 ? 6.787 7.248 -5.325 1.00 95.00 92 SER A N 1
ATOM 732 C CA . SER A 1 92 ? 5.584 6.644 -4.751 1.00 95.00 92 SER A CA 1
ATOM 733 C C . SER A 1 92 ? 5.776 6.257 -3.280 1.00 95.00 92 SER A C 1
ATOM 735 O O . SER A 1 92 ? 4.870 6.460 -2.474 1.00 95.00 92 SER A O 1
ATOM 737 N N . THR A 1 93 ? 6.972 5.790 -2.904 1.00 94.19 93 THR A N 1
ATOM 738 C CA . THR A 1 93 ? 7.321 5.421 -1.518 1.00 94.19 93 THR A CA 1
ATOM 739 C C . THR A 1 93 ? 7.278 6.618 -0.566 1.00 94.19 93 THR A C 1
ATOM 741 O O . THR A 1 93 ? 6.957 6.457 0.612 1.00 94.19 93 THR A O 1
ATOM 744 N N . LYS A 1 94 ? 7.534 7.836 -1.070 1.00 94.31 94 LYS A N 1
ATOM 745 C CA . LYS A 1 94 ? 7.389 9.080 -0.291 1.00 94.31 94 LYS A CA 1
ATOM 746 C C . LYS A 1 94 ? 5.942 9.336 0.140 1.00 94.31 94 LYS A C 1
ATOM 748 O O . LYS A 1 94 ? 5.721 9.906 1.205 1.00 94.31 94 LYS A O 1
ATOM 753 N N . LEU A 1 95 ? 4.967 8.906 -0.665 1.00 94.88 95 LEU A N 1
ATOM 754 C CA . LEU A 1 95 ? 3.543 9.024 -0.345 1.00 94.88 95 LEU A CA 1
ATOM 755 C C . LEU A 1 95 ? 3.136 7.939 0.659 1.00 94.88 95 LEU A C 1
ATOM 757 O O . LEU A 1 95 ? 2.667 8.221 1.766 1.00 94.88 95 LEU A O 1
ATOM 761 N N . TRP A 1 96 ? 3.373 6.680 0.291 1.00 95.50 96 TRP A N 1
ATOM 762 C CA . TRP A 1 96 ? 3.018 5.519 1.097 1.00 95.50 96 TRP A CA 1
ATOM 763 C C . TRP A 1 96 ? 3.943 4.340 0.788 1.00 95.50 96 TRP A C 1
ATOM 765 O O . TRP A 1 96 ? 4.365 4.203 -0.358 1.00 95.50 96 TRP A O 1
ATOM 775 N N . PRO A 1 97 ? 4.254 3.461 1.757 1.00 94.94 97 PRO A N 1
ATOM 776 C CA . PRO A 1 97 ? 5.068 2.285 1.490 1.00 94.94 97 PRO A CA 1
ATOM 777 C C . PRO A 1 97 ? 4.427 1.365 0.451 1.00 94.94 97 PRO A C 1
ATOM 779 O O . PRO A 1 97 ? 3.262 0.978 0.563 1.00 94.94 97 PRO A O 1
ATOM 782 N N . ILE A 1 98 ? 5.225 0.960 -0.532 1.00 94.75 98 ILE A N 1
ATOM 783 C CA . ILE A 1 98 ? 4.793 0.080 -1.616 1.00 94.75 98 ILE A CA 1
ATOM 784 C C . ILE A 1 98 ? 5.744 -1.100 -1.783 1.00 94.75 98 ILE A C 1
ATOM 786 O O . ILE A 1 98 ? 6.917 -1.046 -1.411 1.00 94.75 98 ILE A O 1
ATOM 790 N N . SER A 1 99 ? 5.220 -2.180 -2.338 1.00 90.69 99 SER A N 1
ATOM 791 C CA . SER A 1 99 ? 5.982 -3.308 -2.850 1.00 90.69 99 SER A CA 1
ATOM 792 C C . SER A 1 99 ? 6.431 -2.989 -4.273 1.00 90.69 99 SER A C 1
ATOM 794 O O . SER A 1 99 ? 5.625 -2.577 -5.108 1.00 90.69 99 SER A O 1
ATOM 796 N N . TYR A 1 100 ? 7.718 -3.181 -4.554 1.00 89.75 100 TYR A N 1
ATOM 797 C CA . TYR A 1 100 ? 8.287 -2.993 -5.884 1.00 89.75 100 TYR A CA 1
ATOM 798 C C . TYR A 1 100 ? 9.165 -4.178 -6.257 1.00 89.75 100 TYR A C 1
ATOM 800 O O . TYR A 1 100 ? 10.038 -4.590 -5.494 1.00 89.75 100 TYR A O 1
ATOM 808 N N . HIS A 1 101 ? 8.915 -4.707 -7.451 1.00 86.44 101 HIS A N 1
ATOM 809 C CA . HIS A 1 101 ? 9.685 -5.781 -8.058 1.00 86.44 101 HIS A CA 1
ATOM 810 C C . HIS A 1 101 ? 10.314 -5.235 -9.346 1.00 86.44 101 HIS A C 1
ATOM 812 O O . HIS A 1 101 ? 9.614 -5.120 -10.355 1.00 86.44 101 HIS A O 1
ATOM 818 N N . PRO A 1 102 ? 11.606 -4.853 -9.319 1.00 84.31 102 PRO A N 1
ATOM 819 C CA . PRO A 1 102 ? 12.254 -4.212 -10.454 1.00 84.31 102 PRO A CA 1
ATOM 820 C C . PRO A 1 102 ? 12.238 -5.091 -11.701 1.00 84.31 102 PRO A C 1
ATOM 822 O O . PRO A 1 102 ? 12.695 -6.237 -11.679 1.00 84.31 102 PRO A O 1
ATOM 825 N N . ASN A 1 103 ? 11.788 -4.528 -12.822 1.00 87.62 103 ASN A N 1
ATOM 826 C CA . ASN A 1 103 ? 11.940 -5.171 -14.118 1.00 87.62 103 ASN A CA 1
ATOM 827 C C . ASN A 1 103 ? 13.271 -4.738 -14.743 1.00 87.62 103 ASN A C 1
ATOM 829 O O . ASN A 1 103 ? 13.369 -3.676 -15.357 1.00 87.62 103 ASN A O 1
ATOM 833 N N . LYS A 1 104 ? 14.294 -5.593 -14.615 1.00 86.38 104 LYS A N 1
ATOM 834 C CA . LYS A 1 104 ? 15.650 -5.327 -15.128 1.00 86.38 104 LYS A CA 1
ATOM 835 C C . LYS A 1 104 ? 15.678 -4.975 -16.617 1.00 86.38 104 LYS A C 1
ATOM 837 O O . LYS A 1 104 ? 16.523 -4.190 -17.028 1.00 86.38 104 LYS A O 1
ATOM 842 N N . TYR A 1 105 ? 14.791 -5.557 -17.423 1.00 87.44 105 TYR A N 1
ATOM 843 C CA . TYR A 1 105 ? 14.729 -5.267 -18.853 1.00 87.44 105 TYR A CA 1
ATOM 844 C C . TYR A 1 105 ? 14.208 -3.849 -19.108 1.00 87.44 105 TYR A C 1
ATOM 846 O O . TYR A 1 105 ? 14.846 -3.087 -19.831 1.00 87.44 105 TYR A O 1
ATOM 854 N N . ILE A 1 106 ? 13.098 -3.470 -18.465 1.00 85.62 106 ILE A N 1
ATOM 855 C CA . ILE A 1 106 ? 12.529 -2.116 -18.573 1.00 85.62 106 ILE A CA 1
ATOM 856 C C . ILE A 1 106 ? 13.527 -1.076 -18.060 1.00 85.62 106 ILE A C 1
ATOM 858 O O . ILE A 1 106 ? 13.752 -0.073 -18.730 1.00 85.62 106 ILE A O 1
ATOM 862 N N . GLU A 1 107 ? 14.175 -1.338 -16.925 1.00 87.75 107 GLU A N 1
ATOM 863 C CA . GLU A 1 107 ? 15.227 -0.472 -16.382 1.00 87.75 107 GLU A CA 1
ATOM 864 C C . GLU A 1 107 ? 16.367 -0.270 -17.380 1.00 87.75 107 GLU A C 1
ATOM 866 O O . GLU A 1 107 ? 16.784 0.856 -17.636 1.00 87.75 107 GLU A O 1
ATOM 871 N N . LYS A 1 108 ? 16.851 -1.345 -18.006 1.00 87.31 108 LYS A N 1
ATOM 872 C CA . LYS A 1 108 ? 17.897 -1.244 -19.029 1.00 87.31 108 LYS A CA 1
ATOM 873 C C . LYS A 1 108 ? 17.453 -0.455 -20.259 1.00 87.31 108 LYS A C 1
ATOM 875 O O . LYS A 1 108 ? 18.253 0.304 -20.802 1.00 87.31 108 LYS A O 1
ATOM 880 N N . CYS A 1 109 ? 16.200 -0.617 -20.688 1.00 86.75 109 CYS A N 1
ATOM 881 C CA . CYS A 1 109 ? 15.634 0.151 -21.798 1.00 86.75 109 CYS A CA 1
ATOM 882 C C . CYS A 1 109 ? 15.580 1.646 -21.467 1.00 86.75 109 CYS A C 1
ATOM 884 O O . CYS A 1 109 ? 16.028 2.462 -22.264 1.00 86.75 109 CYS A O 1
ATOM 886 N N . LEU A 1 110 ? 15.076 2.001 -20.281 1.00 85.69 110 LEU A N 1
ATOM 887 C CA . LEU A 1 110 ? 14.944 3.394 -19.843 1.00 85.69 110 LEU A CA 1
ATOM 888 C C . LEU A 1 110 ? 16.299 4.063 -19.596 1.00 85.69 110 LEU A C 1
ATOM 890 O O . LEU A 1 110 ? 16.466 5.239 -19.901 1.00 85.69 110 LEU A O 1
ATOM 894 N N . ASN A 1 111 ? 17.272 3.309 -19.086 1.00 85.38 111 ASN A N 1
ATOM 895 C CA . ASN A 1 111 ? 18.615 3.808 -18.807 1.00 85.38 111 ASN A CA 1
ATOM 896 C C . ASN A 1 111 ? 19.549 3.739 -20.029 1.00 85.38 111 ASN A C 1
ATOM 898 O O . ASN A 1 111 ? 20.744 3.982 -19.887 1.00 85.38 111 ASN A O 1
ATOM 902 N N . SER A 1 112 ? 19.049 3.369 -21.216 1.00 82.69 112 SER A N 1
ATOM 903 C CA . SER A 1 112 ? 19.853 3.200 -22.441 1.00 82.69 112 SER A CA 1
ATOM 904 C C . SER A 1 112 ? 21.054 2.252 -22.275 1.00 82.69 112 SER A C 1
ATOM 906 O O . SER A 1 112 ? 22.083 2.395 -22.933 1.00 82.69 112 SER A O 1
ATOM 908 N N . THR A 1 113 ? 20.920 1.256 -21.395 1.00 84.69 113 THR A N 1
ATOM 909 C CA . THR A 1 113 ? 21.942 0.236 -21.087 1.00 84.69 113 THR A CA 1
ATOM 910 C C . THR A 1 113 ? 21.531 -1.161 -21.556 1.00 84.69 113 THR A C 1
ATOM 912 O O . THR A 1 113 ? 22.127 -2.162 -21.154 1.00 84.69 113 THR A O 1
ATOM 915 N N . LEU A 1 114 ? 20.502 -1.251 -22.407 1.00 87.06 114 LEU A N 1
ATOM 916 C CA . LEU A 1 114 ? 20.039 -2.517 -22.979 1.00 87.06 114 LEU A CA 1
ATOM 917 C C . LEU A 1 114 ? 21.138 -3.215 -23.783 1.00 87.06 114 LEU A C 1
ATOM 919 O O . LEU A 1 114 ? 21.327 -4.421 -23.637 1.00 87.06 114 LEU A O 1
ATOM 923 N N . PHE A 1 115 ? 21.881 -2.441 -24.572 1.00 87.38 115 PHE A N 1
ATOM 924 C CA . PHE A 1 115 ? 23.021 -2.918 -25.338 1.00 87.38 115 PHE A CA 1
ATOM 925 C C . PHE A 1 115 ? 24.315 -2.423 -24.699 1.00 87.38 115 PHE A C 1
ATOM 927 O O . PHE A 1 115 ? 24.527 -1.218 -24.530 1.00 87.38 115 PHE A O 1
ATOM 934 N N . ASP A 1 116 ? 25.202 -3.355 -24.366 1.00 85.88 116 ASP A N 1
ATOM 935 C CA . ASP A 1 116 ? 26.572 -3.009 -24.008 1.00 85.88 116 ASP A CA 1
ATOM 936 C C . ASP A 1 116 ? 27.345 -2.498 -25.243 1.00 85.88 116 ASP A C 1
ATOM 938 O O . ASP A 1 116 ? 26.814 -2.400 -26.354 1.00 85.88 116 ASP A O 1
ATOM 942 N N . SER A 1 117 ? 28.587 -2.053 -25.053 1.00 86.00 117 SER A N 1
ATOM 943 C CA . SER A 1 117 ? 29.412 -1.544 -26.160 1.00 86.00 117 SER A CA 1
ATOM 944 C C . SER A 1 117 ? 29.634 -2.593 -27.254 1.00 86.00 117 SER A C 1
ATOM 946 O O . SER A 1 117 ? 29.606 -2.254 -28.434 1.00 86.00 117 SER A O 1
ATOM 948 N N . LYS A 1 118 ? 29.781 -3.867 -26.877 1.00 89.19 118 LYS A N 1
ATOM 949 C CA . LYS A 1 118 ? 30.032 -4.973 -27.804 1.00 89.19 118 LYS A CA 1
ATOM 950 C C . LYS A 1 118 ? 28.799 -5.296 -28.648 1.00 89.19 118 LYS A C 1
ATOM 952 O O . LYS A 1 118 ? 28.898 -5.378 -29.866 1.00 89.19 118 LYS A O 1
ATOM 957 N N . ALA A 1 119 ? 27.633 -5.406 -28.020 1.00 86.56 119 ALA A N 1
ATOM 958 C CA . ALA A 1 119 ? 26.360 -5.615 -28.695 1.00 86.56 119 ALA A CA 1
ATOM 959 C C . ALA A 1 119 ? 26.043 -4.459 -29.651 1.00 86.56 119 ALA A C 1
ATOM 961 O O . ALA A 1 119 ? 25.600 -4.700 -30.770 1.00 86.56 119 ALA A O 1
ATOM 962 N N . ARG A 1 120 ? 26.330 -3.210 -29.250 1.00 86.44 120 ARG A N 1
ATOM 963 C CA . ARG A 1 120 ? 26.194 -2.041 -30.136 1.00 86.44 120 ARG A CA 1
ATOM 964 C C . ARG A 1 120 ? 27.078 -2.151 -31.373 1.00 86.44 120 ARG A C 1
ATOM 966 O O . ARG A 1 120 ? 26.594 -1.898 -32.471 1.00 86.44 120 ARG A O 1
ATOM 973 N N . GLN A 1 121 ? 28.331 -2.564 -31.203 1.00 90.31 121 GLN A N 1
ATOM 974 C CA . GLN A 1 121 ? 29.255 -2.755 -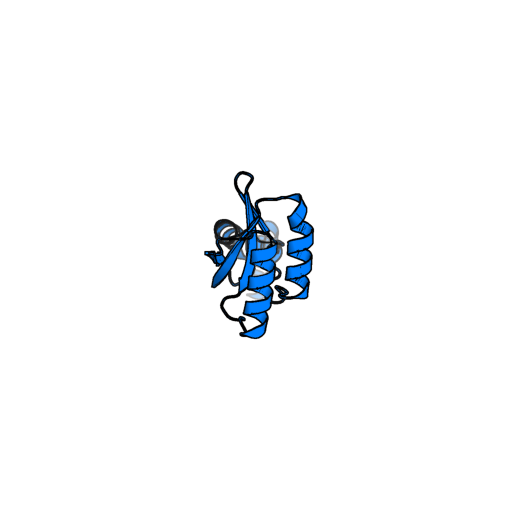32.318 1.00 90.31 121 GLN A CA 1
ATOM 975 C C . GLN A 1 121 ? 28.781 -3.860 -33.272 1.00 90.31 121 GLN A C 1
ATOM 977 O O . GLN A 1 121 ? 28.728 -3.637 -34.475 1.00 90.31 121 GLN A O 1
ATOM 982 N N . THR A 1 122 ? 28.335 -5.005 -32.751 1.00 91.38 122 THR A N 1
ATOM 983 C CA . THR A 1 122 ? 27.796 -6.091 -33.586 1.00 91.38 122 THR A CA 1
ATOM 984 C C . THR A 1 122 ? 26.534 -5.678 -34.346 1.00 91.38 122 THR A C 1
ATOM 986 O O . THR A 1 122 ? 26.397 -5.996 -35.524 1.00 91.38 122 THR A O 1
ATOM 989 N N . ILE A 1 123 ? 25.615 -4.949 -33.702 1.00 90.25 123 ILE A N 1
ATOM 990 C CA . ILE A 1 123 ? 24.412 -4.425 -34.367 1.00 90.25 123 ILE A CA 1
ATOM 991 C C . ILE A 1 123 ? 24.803 -3.459 -35.491 1.00 90.25 123 ILE A C 1
ATOM 993 O O . ILE A 1 123 ? 24.253 -3.543 -36.586 1.00 90.25 123 ILE A O 1
ATOM 997 N N . PHE A 1 124 ? 25.768 -2.571 -35.242 1.00 91.12 124 PHE A N 1
ATOM 998 C CA . PHE A 1 124 ? 26.254 -1.619 -36.239 1.00 91.12 124 PHE A CA 1
ATOM 999 C C . PHE A 1 124 ? 26.890 -2.322 -37.447 1.00 91.12 124 PHE A C 1
ATOM 1001 O O . PHE A 1 124 ? 26.536 -2.025 -38.585 1.00 91.12 124 PHE A O 1
ATOM 1008 N N . GLU A 1 125 ? 27.757 -3.310 -37.208 1.00 92.44 125 GLU A N 1
ATOM 1009 C CA . GLU A 1 125 ? 28.362 -4.132 -38.265 1.00 92.44 125 GLU A CA 1
ATOM 1010 C C . GLU A 1 125 ? 27.310 -4.884 -39.094 1.00 92.44 125 GLU A C 1
ATOM 1012 O O . GLU A 1 125 ? 27.448 -4.999 -40.311 1.00 92.44 125 GLU A O 1
ATOM 1017 N N . PHE A 1 126 ? 26.247 -5.381 -38.456 1.00 92.69 126 PHE A N 1
ATOM 1018 C CA . PHE A 1 126 ? 25.148 -6.045 -39.155 1.00 92.69 126 PHE A CA 1
ATOM 1019 C C . PHE A 1 126 ? 24.365 -5.075 -40.050 1.00 92.69 126 PHE A C 1
ATOM 1021 O O . PHE A 1 126 ? 24.108 -5.392 -41.206 1.00 92.69 126 PHE A O 1
ATOM 1028 N N . ILE A 1 127 ? 24.024 -3.883 -39.548 1.00 92.25 127 ILE A N 1
ATOM 1029 C CA . ILE A 1 127 ? 23.295 -2.863 -40.322 1.00 92.25 127 ILE A CA 1
ATOM 1030 C C . ILE A 1 127 ? 24.096 -2.429 -41.556 1.00 92.25 127 ILE A C 1
ATOM 1032 O O . ILE A 1 127 ? 23.518 -2.293 -42.635 1.00 92.25 127 ILE A O 1
ATOM 1036 N N . LEU A 1 128 ? 25.415 -2.253 -41.418 1.00 90.81 128 LEU A N 1
ATOM 1037 C CA . LEU A 1 128 ? 26.286 -1.907 -42.544 1.00 90.81 128 LEU A CA 1
ATOM 1038 C C . LEU A 1 128 ? 26.279 -2.988 -43.632 1.00 90.81 128 LEU A C 1
ATOM 1040 O O . LEU A 1 128 ? 26.093 -2.658 -44.795 1.00 90.81 128 LEU A O 1
ATOM 1044 N N . LYS A 1 129 ? 26.387 -4.268 -43.256 1.00 88.12 129 LYS A N 1
ATOM 1045 C CA . LYS A 1 129 ? 26.367 -5.393 -44.211 1.00 88.12 129 LYS A CA 1
ATOM 1046 C C . LYS A 1 129 ? 25.048 -5.566 -44.966 1.00 88.12 129 LYS A C 1
ATOM 1048 O O . LYS A 1 129 ? 25.040 -6.182 -46.019 1.00 88.12 129 LYS A O 1
ATOM 1053 N N . VAL A 1 130 ? 23.933 -5.111 -44.397 1.00 86.19 130 VAL A N 1
ATOM 1054 C CA . VAL A 1 130 ? 22.594 -5.220 -45.013 1.00 86.19 130 VAL A CA 1
ATOM 1055 C C . VAL A 1 130 ? 22.288 -4.017 -45.917 1.00 86.19 130 VAL A C 1
ATOM 1057 O O . VAL A 1 130 ? 21.333 -4.053 -46.686 1.00 86.19 130 VAL A O 1
ATOM 1060 N N . SER A 1 131 ? 23.080 -2.947 -45.814 1.00 74.44 131 SER A N 1
ATOM 1061 C CA . SER A 1 131 ? 22.918 -1.721 -46.609 1.00 74.44 131 SER A CA 1
ATOM 1062 C C . SER A 1 131 ? 23.759 -1.715 -47.898 1.00 74.44 131 SER A C 1
ATOM 1064 O O . SER A 1 131 ? 23.694 -0.739 -48.645 1.00 74.44 131 SER A O 1
ATOM 1066 N N . GLU A 1 132 ? 24.544 -2.773 -48.127 1.00 59.16 132 GLU A N 1
ATOM 1067 C CA . GLU A 1 132 ? 25.268 -3.091 -49.371 1.00 59.16 132 GLU A CA 1
ATOM 1068 C C . GLU A 1 132 ? 24.430 -4.014 -50.267 1.00 59.16 132 GLU A C 1
ATOM 1070 O O . GLU A 1 132 ? 24.450 -3.798 -51.500 1.00 59.16 132 GLU A O 1
#

Sequence (132 aa):
MEVLTATIADKTKITQIVDFLSKTIPLKDFNHLKRVKSKDNSFEVIVCLNDKLNKPLLEEINDFLSQNNLLPVKTTIVAKNAPKNQIQYELSTKLWPISYHPNKYIEKCLNSTLFDSKARQTIFEFILKVSE

Organism: NCBI:txid334625

pLDDT: mean 87.55, std 6.65, range [59.16, 95.5]

Secondary structure (DSSP, 8-state):
-EEEEEEES-GGGHHHHHHHHHHHS--GGGTTB-SEEEETTEEEEEEEEGGG--HHHHHHHHHHHHHTT---EEEEE--SS--SSHHHHHHHHHHS-B-----HHHHHHHTT-SS-HHHHHHHHHHHHHH--